Protein AF-A0A9X4S4C1-F1 (afdb_monomer)

Foldseek 3Di:
DDPVLQVVLCVQVVDGPVVLLVVVVVLVVCVVVVNHDPCSVVSLVSSLVSLQSSVCVVCPHPVVVVVVPDDRDDSVVSCCVPVVDPPPPPPPPPPPPPPPDDDPPPDDDDDPPPVVVVVVVVCVVVVNDVVNVVVVVVVVVVVVVVVVVVVVVVVVVVVVVVVVVPD

Organism: NCBI:txid1358

Secondary structure (DSSP, 8-state):
--HHHHHHHHHHHSS-HHHHHHHHHHHHHHHHTT---TTHHHHHHHHHHHHHHHHHHHTT-HHHHTTT-SPPPPHHHHHHHHS------------------TT-S-----S---HHHHHHHHHHHTT--HHHHHHHHHHHHHHHHHHHHHHHHHHHHHHHHHHHTT-

Radius of gyration: 27.15 Å; Cα contacts (8 Å, |Δi|>4): 63; chains: 1; bounding box: 41×72×80 Å

Mean predicted aligned error: 19.33 Å

Sequence (167 aa):
MILRDAIKYMELTGSDFITDLKGFGELQRSFLLALVANDFTEQYESFTDKLLILWVNKAGGTKKILKDELEIPGPSELIKLYCKTIFEKKIEETEEVFFSSSNLIKKKQTADSNKTLELLVFLANNEMNISQYLDMEIELVYKIIELVAEKKKEEREKEKRRKRKGM

Nearest PDB structures (foldseek):
  7tdz-assembly1_P  TM=2.386E-01  e=5.711E+00  Xenopus laevis

pLDDT: mean 73.21, std 15.61, range [33.72, 91.62]

Structure (mmCIF, N/CA/C/O backbone):
data_AF-A0A9X4S4C1-F1
#
_entry.id   AF-A0A9X4S4C1-F1
#
loop_
_atom_site.group_PDB
_atom_site.id
_atom_site.type_symbol
_atom_site.label_atom_id
_atom_site.label_alt_id
_atom_site.label_comp_id
_atom_site.label_asym_id
_atom_site.label_entity_id
_atom_site.label_seq_id
_atom_site.pdbx_PDB_ins_code
_atom_site.Cartn_x
_atom_site.Cartn_y
_atom_site.Cartn_z
_atom_site.occupancy
_atom_site.B_iso_or_equiv
_atom_site.auth_seq_id
_atom_site.auth_comp_id
_atom_site.auth_asym_id
_atom_site.auth_atom_id
_atom_site.pdbx_PDB_model_num
ATOM 1 N N . MET A 1 1 ? -3.970 1.482 -1.269 1.00 71.31 1 MET A N 1
ATOM 2 C CA . MET A 1 1 ? -3.961 0.261 -0.428 1.00 71.31 1 MET A CA 1
ATOM 3 C C . MET A 1 1 ? -4.220 0.617 1.045 1.00 71.31 1 MET A C 1
ATOM 5 O O . MET A 1 1 ? -3.923 1.744 1.414 1.00 71.31 1 MET A O 1
ATOM 9 N N . ILE A 1 2 ? -4.798 -0.275 1.870 1.00 76.44 2 ILE A N 1
ATOM 10 C CA . ILE A 1 2 ? -5.022 -0.042 3.323 1.00 76.44 2 ILE A CA 1
ATOM 11 C C . ILE A 1 2 ? -3.786 -0.515 4.114 1.00 76.44 2 ILE A C 1
ATOM 13 O O . ILE A 1 2 ? -3.156 -1.489 3.712 1.00 76.44 2 ILE A O 1
ATOM 17 N N . LEU A 1 3 ? -3.468 0.111 5.257 1.00 74.69 3 LEU A N 1
ATOM 18 C CA . LEU A 1 3 ? -2.304 -0.216 6.104 1.00 74.69 3 LEU A CA 1
ATOM 19 C C . LEU A 1 3 ? -2.171 -1.715 6.442 1.00 74.69 3 LEU A C 1
ATOM 21 O O . LEU A 1 3 ? -1.075 -2.264 6.393 1.00 74.69 3 LEU A O 1
ATOM 25 N N . ARG A 1 4 ? -3.284 -2.405 6.726 1.00 80.06 4 ARG A N 1
ATOM 26 C CA . ARG A 1 4 ? -3.288 -3.856 6.994 1.00 80.06 4 ARG A CA 1
ATOM 27 C C . ARG A 1 4 ? -2.737 -4.668 5.818 1.00 80.06 4 ARG A C 1
ATOM 29 O O . ARG A 1 4 ? -1.972 -5.602 6.033 1.00 80.06 4 ARG A O 1
ATOM 36 N N . ASP A 1 5 ? -3.121 -4.306 4.597 1.00 81.44 5 ASP A N 1
ATOM 37 C CA . ASP A 1 5 ? -2.681 -4.992 3.382 1.00 81.44 5 ASP A CA 1
ATOM 38 C C . ASP A 1 5 ? -1.188 -4.705 3.116 1.00 81.44 5 ASP A C 1
ATOM 40 O O . ASP A 1 5 ? -0.482 -5.588 2.647 1.00 81.44 5 ASP A O 1
ATOM 44 N N . ALA A 1 6 ? -0.680 -3.523 3.500 1.00 81.94 6 ALA A N 1
ATOM 45 C CA . ALA A 1 6 ? 0.746 -3.175 3.400 1.00 81.94 6 ALA A CA 1
ATOM 46 C C . ALA A 1 6 ? 1.621 -3.989 4.357 1.00 81.94 6 ALA A C 1
ATOM 48 O O . ALA A 1 6 ? 2.654 -4.520 3.960 1.00 81.94 6 ALA A O 1
ATOM 49 N N . ILE A 1 7 ? 1.173 -4.144 5.604 1.00 82.00 7 ILE A N 1
ATOM 50 C CA . ILE A 1 7 ? 1.859 -4.990 6.586 1.00 82.00 7 ILE A CA 1
ATOM 51 C C . ILE A 1 7 ? 1.879 -6.440 6.090 1.00 82.00 7 ILE A C 1
ATOM 53 O O . ILE A 1 7 ? 2.922 -7.088 6.102 1.00 82.00 7 ILE A O 1
ATOM 57 N N . LYS A 1 8 ? 0.743 -6.935 5.579 1.00 85.38 8 LYS A N 1
ATOM 58 C CA . LYS A 1 8 ? 0.653 -8.299 5.051 1.00 85.38 8 LYS A CA 1
ATOM 59 C C . LYS A 1 8 ? 1.523 -8.510 3.812 1.00 85.38 8 LYS A C 1
ATOM 61 O O . LYS A 1 8 ? 2.121 -9.571 3.671 1.00 85.38 8 LYS A O 1
ATOM 66 N N . TYR A 1 9 ? 1.617 -7.510 2.941 1.00 88.62 9 TYR A N 1
ATOM 67 C CA . TYR A 1 9 ? 2.514 -7.530 1.789 1.00 88.62 9 TYR A CA 1
ATOM 68 C C . TYR A 1 9 ? 3.967 -7.727 2.228 1.00 88.62 9 TYR A C 1
ATOM 70 O O . TYR A 1 9 ? 4.635 -8.626 1.722 1.00 88.62 9 TYR A O 1
ATOM 78 N N . MET A 1 10 ? 4.421 -6.962 3.223 1.00 88.62 10 MET A N 1
ATOM 79 C CA . MET A 1 10 ? 5.775 -7.079 3.768 1.00 88.62 10 MET A CA 1
ATOM 80 C C . MET A 1 10 ? 6.027 -8.452 4.407 1.00 88.62 10 MET A C 1
ATOM 82 O O . MET A 1 10 ? 7.070 -9.051 4.170 1.00 88.62 10 MET A O 1
ATOM 86 N N . GLU A 1 11 ? 5.063 -8.996 5.156 1.00 88.25 11 GLU A N 1
ATOM 87 C CA . GLU A 1 11 ? 5.174 -10.341 5.744 1.00 88.25 11 GLU A CA 1
ATOM 88 C C . GLU A 1 11 ? 5.276 -11.459 4.694 1.00 88.25 11 GLU A C 1
ATOM 90 O O . GLU A 1 11 ? 5.952 -12.458 4.925 1.00 88.25 11 GLU A O 1
ATOM 95 N N . LEU A 1 12 ? 4.570 -11.325 3.567 1.00 88.94 12 LEU A N 1
ATOM 96 C CA . LEU A 1 12 ? 4.489 -12.367 2.539 1.00 88.94 12 LEU A CA 1
ATOM 97 C C . LEU A 1 12 ? 5.643 -12.311 1.538 1.00 88.94 12 LEU A C 1
ATOM 99 O O . LEU A 1 12 ? 6.099 -13.351 1.073 1.00 88.94 12 LEU A O 1
ATOM 103 N N . THR A 1 13 ? 6.072 -11.106 1.179 1.00 86.81 13 THR A N 1
ATOM 104 C CA . THR A 1 13 ? 7.038 -10.876 0.094 1.00 86.81 13 THR A CA 1
ATOM 105 C C . THR A 1 13 ? 8.435 -10.549 0.615 1.00 86.81 13 THR A C 1
ATOM 107 O O . THR A 1 13 ? 9.402 -10.648 -0.132 1.00 86.81 13 THR A O 1
ATOM 110 N N . GLY A 1 14 ? 8.555 -10.150 1.887 1.00 86.62 14 GLY A N 1
ATOM 111 C CA . GLY A 1 14 ? 9.801 -9.649 2.469 1.00 86.62 14 GLY A CA 1
ATOM 112 C C . GLY A 1 14 ? 10.203 -8.253 1.977 1.00 86.62 14 GLY A C 1
ATOM 113 O O . GLY A 1 14 ? 11.250 -7.755 2.380 1.00 86.62 14 GLY A O 1
ATOM 114 N N . SER A 1 15 ? 9.389 -7.616 1.130 1.00 86.06 15 SER A N 1
ATOM 115 C CA . SER A 1 15 ? 9.645 -6.291 0.558 1.00 86.06 15 SER A CA 1
ATOM 116 C C . SER A 1 15 ? 8.648 -5.247 1.049 1.00 86.06 15 SER A C 1
ATOM 118 O O . SER A 1 15 ? 7.470 -5.535 1.267 1.00 86.06 15 SER A O 1
ATOM 120 N N . ASP A 1 16 ? 9.121 -4.012 1.206 1.00 87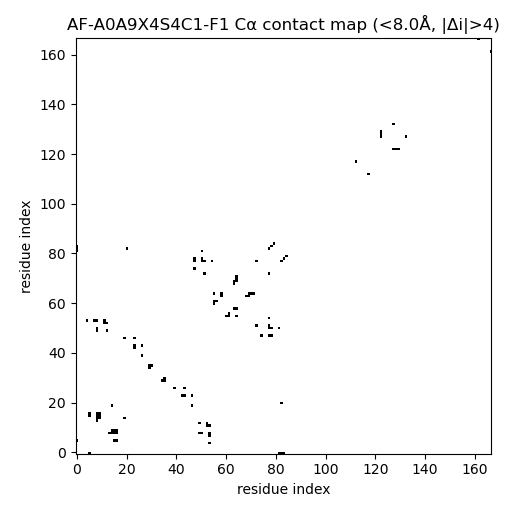.56 16 ASP A 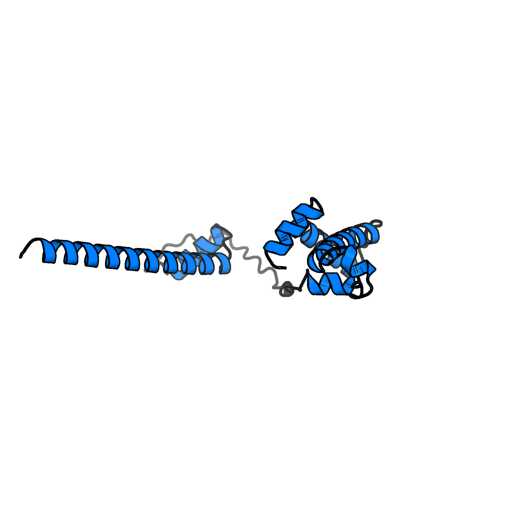N 1
ATOM 121 C CA . ASP A 1 16 ? 8.268 -2.874 1.526 1.00 87.56 16 ASP A CA 1
ATOM 122 C C . ASP A 1 16 ? 7.474 -2.421 0.292 1.00 87.56 16 ASP A C 1
ATOM 124 O O . ASP A 1 16 ? 8.035 -2.124 -0.765 1.00 87.56 16 ASP A O 1
ATOM 128 N N . PHE A 1 17 ? 6.153 -2.323 0.449 1.00 86.88 17 PHE A N 1
ATOM 129 C CA . PHE A 1 17 ? 5.246 -1.952 -0.633 1.00 86.88 17 PHE A CA 1
ATOM 130 C C . PHE A 1 17 ? 5.510 -0.542 -1.166 1.00 86.88 17 PHE A C 1
ATOM 132 O O . PHE A 1 17 ? 5.347 -0.304 -2.358 1.00 86.88 17 PHE A O 1
ATOM 139 N N . ILE A 1 18 ? 5.884 0.411 -0.304 1.00 85.88 18 ILE A N 1
ATOM 140 C CA . ILE A 1 18 ? 6.099 1.801 -0.731 1.00 85.88 18 ILE A CA 1
ATOM 141 C C . ILE A 1 18 ? 7.328 1.882 -1.636 1.00 85.88 18 ILE A C 1
ATOM 143 O O . ILE A 1 18 ? 7.288 2.545 -2.671 1.00 85.88 18 ILE A O 1
ATOM 147 N N . THR A 1 19 ? 8.401 1.190 -1.260 1.00 86.50 19 THR A N 1
ATOM 148 C CA . THR A 1 19 ? 9.615 1.080 -2.074 1.00 86.50 19 THR A CA 1
ATOM 149 C C . THR A 1 19 ? 9.330 0.431 -3.428 1.00 86.50 19 THR A C 1
ATOM 151 O O . THR A 1 19 ? 9.660 1.011 -4.462 1.00 86.50 19 THR A O 1
ATOM 154 N N . ASP A 1 20 ? 8.643 -0.713 -3.437 1.00 87.12 20 ASP A N 1
ATOM 155 C CA . ASP A 1 20 ? 8.272 -1.411 -4.674 1.00 87.12 20 ASP A CA 1
ATOM 156 C C . ASP A 1 20 ? 7.347 -0.560 -5.566 1.00 87.12 20 ASP A C 1
ATOM 158 O O . ASP A 1 20 ? 7.504 -0.528 -6.785 1.00 87.12 20 ASP A O 1
ATOM 162 N N . LEU A 1 21 ? 6.413 0.191 -4.969 1.00 87.06 21 LEU A N 1
ATOM 163 C CA . LEU A 1 21 ? 5.518 1.091 -5.697 1.00 87.06 21 LEU A CA 1
ATOM 164 C C . LEU A 1 21 ? 6.276 2.254 -6.353 1.00 87.06 21 LEU A C 1
ATOM 166 O O . LEU A 1 21 ? 5.927 2.654 -7.464 1.00 87.06 21 LEU A O 1
ATOM 170 N N . LYS A 1 22 ? 7.303 2.800 -5.689 1.00 85.62 22 LYS A N 1
ATOM 171 C CA . LYS A 1 22 ? 8.168 3.837 -6.274 1.00 85.62 22 LYS A CA 1
ATOM 172 C C . LYS A 1 22 ? 8.943 3.295 -7.472 1.00 85.62 22 LYS A C 1
ATOM 174 O O . LYS A 1 22 ? 8.901 3.919 -8.528 1.00 85.62 22 LYS A O 1
ATOM 179 N N . GLY A 1 23 ? 9.558 2.117 -7.333 1.00 85.62 23 GLY A N 1
ATOM 180 C CA . GLY A 1 23 ? 10.258 1.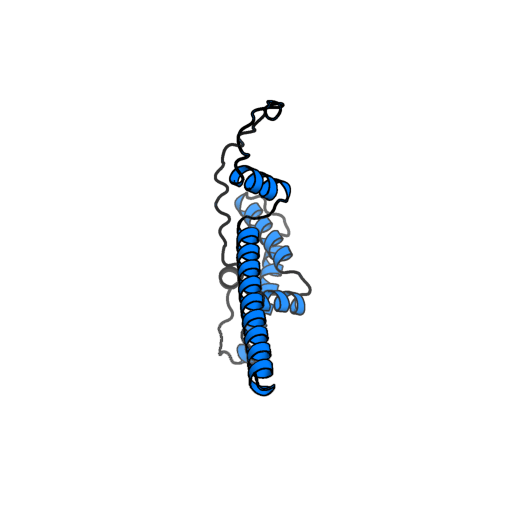452 -8.437 1.00 85.62 23 GLY A CA 1
ATOM 181 C C . GLY A 1 23 ? 9.327 1.169 -9.617 1.00 85.62 23 GLY A C 1
ATOM 182 O O . GLY A 1 23 ? 9.650 1.476 -10.761 1.00 85.62 23 GLY A O 1
ATOM 183 N N . PHE A 1 24 ? 8.108 0.701 -9.343 1.00 87.00 24 PHE A N 1
ATOM 184 C CA . PHE A 1 24 ? 7.084 0.527 -10.370 1.00 87.00 24 PHE A CA 1
ATOM 185 C C . PHE A 1 24 ? 6.681 1.850 -11.048 1.00 87.00 24 PHE A C 1
ATOM 187 O O . PHE A 1 24 ? 6.476 1.885 -12.260 1.00 87.00 24 PHE A O 1
ATOM 194 N N . GLY A 1 25 ? 6.592 2.955 -10.301 1.00 84.62 25 GLY A N 1
ATOM 195 C CA . GLY A 1 25 ? 6.318 4.284 -10.855 1.00 84.62 25 GLY A CA 1
ATOM 196 C C . GLY A 1 25 ? 7.434 4.795 -11.773 1.00 84.62 25 GLY A C 1
ATOM 197 O O . GLY A 1 25 ? 7.157 5.326 -12.850 1.00 84.62 25 GLY A O 1
ATOM 198 N N . GLU A 1 26 ? 8.695 4.596 -11.393 1.00 83.25 26 GLU A N 1
ATOM 199 C CA . GLU A 1 26 ? 9.857 4.903 -12.239 1.00 83.25 26 GLU A CA 1
ATOM 200 C C . GLU A 1 26 ? 9.862 4.056 -13.513 1.00 83.25 26 GLU A C 1
ATOM 202 O O . GLU A 1 26 ? 10.080 4.582 -14.605 1.00 83.25 26 GLU A O 1
ATOM 207 N N . LEU A 1 27 ? 9.520 2.774 -13.390 1.00 85.31 27 LEU A N 1
ATOM 208 C CA . LEU A 1 27 ? 9.379 1.847 -14.506 1.00 85.31 27 LEU A CA 1
ATOM 209 C C . LEU A 1 27 ? 8.248 2.262 -15.466 1.00 85.31 27 LEU A C 1
ATOM 211 O O . LEU A 1 27 ? 8.408 2.234 -16.684 1.00 85.31 27 LEU A O 1
ATOM 215 N N . GLN A 1 28 ? 7.113 2.736 -14.949 1.00 83.31 28 GLN A N 1
ATOM 216 C CA . GLN A 1 28 ? 6.051 3.298 -15.791 1.00 83.31 28 GLN A CA 1
ATOM 217 C C . GLN A 1 28 ? 6.490 4.578 -16.511 1.00 83.31 28 GLN A C 1
ATOM 219 O O . GLN A 1 28 ? 6.164 4.770 -17.684 1.00 83.31 28 GLN A O 1
ATOM 224 N N . ARG A 1 29 ? 7.239 5.457 -15.836 1.00 81.06 29 ARG A N 1
ATOM 225 C CA . ARG A 1 29 ? 7.776 6.679 -16.451 1.00 81.06 29 ARG A CA 1
ATOM 226 C C . ARG A 1 29 ? 8.795 6.364 -17.541 1.00 81.06 29 ARG A C 1
ATOM 228 O O . ARG A 1 29 ? 8.732 6.971 -18.606 1.00 81.06 29 ARG A O 1
ATOM 235 N N . SER A 1 30 ? 9.699 5.415 -17.311 1.00 79.25 30 SER A N 1
ATOM 236 C CA . SER A 1 30 ? 10.707 5.018 -18.299 1.00 79.25 30 SER A CA 1
ATOM 237 C C . SER A 1 30 ? 10.062 4.416 -19.551 1.00 79.25 30 SER A C 1
ATOM 239 O O . SER A 1 30 ? 10.443 4.772 -20.667 1.00 79.25 30 SER A O 1
ATOM 241 N N . PHE A 1 31 ? 8.998 3.622 -19.380 1.00 82.50 31 PHE A N 1
ATOM 242 C CA . PHE A 1 31 ? 8.174 3.128 -20.483 1.00 82.50 31 PHE A CA 1
ATOM 243 C C . PHE A 1 31 ? 7.528 4.260 -21.294 1.00 82.50 31 PHE A C 1
ATOM 245 O O . PHE A 1 31 ? 7.602 4.255 -22.522 1.00 82.50 31 PHE A O 1
ATOM 252 N N . LEU A 1 32 ? 6.942 5.263 -20.627 1.00 81.94 32 LEU A N 1
ATOM 253 C CA . LEU A 1 32 ? 6.336 6.426 -21.293 1.00 81.94 32 LEU A CA 1
ATOM 254 C C . LEU A 1 32 ? 7.357 7.278 -22.059 1.00 81.94 32 LEU A C 1
ATOM 256 O O . LEU A 1 32 ? 7.028 7.836 -23.102 1.00 81.94 32 LEU A O 1
ATOM 260 N N . LEU A 1 33 ? 8.591 7.358 -21.559 1.00 81.75 33 LEU A N 1
ATOM 261 C CA . LEU A 1 3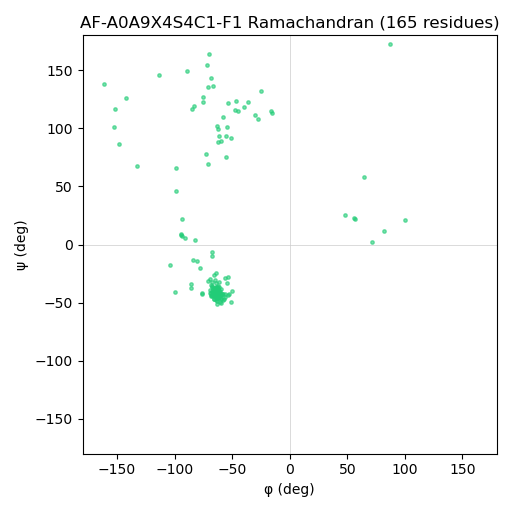3 ? 9.701 8.065 -22.201 1.00 81.75 33 LEU A CA 1
ATOM 262 C C . LEU A 1 33 ? 10.408 7.233 -23.287 1.00 81.75 33 LEU A C 1
ATOM 264 O O . LEU A 1 33 ? 11.403 7.692 -23.843 1.00 81.75 33 LEU A O 1
ATOM 268 N N . ALA A 1 34 ? 9.920 6.022 -23.586 1.00 83.62 34 ALA A N 1
ATOM 269 C CA . ALA A 1 34 ? 10.547 5.057 -24.494 1.00 83.62 34 ALA A CA 1
ATOM 270 C C . ALA A 1 34 ? 11.997 4.672 -24.117 1.00 83.62 34 ALA A C 1
ATOM 272 O O . ALA A 1 34 ? 12.757 4.178 -24.949 1.00 83.62 34 ALA A O 1
ATOM 273 N N . LEU A 1 35 ? 12.373 4.854 -22.847 1.00 81.12 35 LEU A N 1
ATOM 274 C CA . LEU A 1 35 ? 13.661 4.472 -22.267 1.00 81.12 35 LEU A CA 1
ATOM 275 C C . LEU A 1 35 ? 13.506 3.138 -21.528 1.00 81.12 35 LEU A C 1
ATOM 277 O O . LEU A 1 35 ? 13.583 3.069 -20.304 1.00 81.12 35 LEU A O 1
ATOM 281 N N . VAL A 1 36 ? 13.231 2.075 -22.283 1.00 83.31 36 VAL A N 1
ATOM 282 C CA . VAL A 1 36 ? 12.962 0.744 -21.725 1.00 83.31 36 VAL A CA 1
ATOM 283 C C . VAL A 1 36 ? 14.279 0.011 -21.476 1.00 83.31 36 VAL A C 1
ATOM 285 O O . VAL A 1 36 ? 15.031 -0.268 -22.409 1.00 83.31 36 VAL A O 1
ATOM 288 N N . ALA A 1 37 ? 14.560 -0.297 -20.211 1.00 82.81 37 ALA A N 1
ATOM 289 C CA . ALA A 1 37 ? 15.691 -1.136 -19.831 1.00 82.81 37 ALA A CA 1
ATOM 290 C C . ALA A 1 37 ? 15.444 -2.609 -20.215 1.00 82.81 37 ALA A C 1
ATOM 292 O O . ALA A 1 37 ? 14.300 -3.052 -20.321 1.00 82.81 37 ALA A O 1
ATOM 293 N N . ASN A 1 38 ? 16.513 -3.385 -20.416 1.00 87.38 38 ASN A N 1
ATOM 294 C CA . ASN A 1 38 ? 16.407 -4.788 -20.850 1.00 87.38 38 ASN A CA 1
ATOM 295 C C . ASN A 1 38 ? 15.698 -5.695 -19.826 1.00 87.38 38 ASN A C 1
ATOM 297 O O . ASN A 1 38 ? 15.143 -6.722 -20.200 1.00 87.38 38 ASN A O 1
ATOM 301 N N . ASP A 1 39 ? 15.718 -5.315 -18.552 1.00 88.94 39 ASP A N 1
ATOM 302 C CA . ASP A 1 39 ? 15.103 -6.011 -17.419 1.00 88.94 39 ASP A CA 1
ATOM 303 C C . ASP A 1 39 ? 13.689 -5.498 -17.089 1.00 88.94 39 ASP A C 1
ATOM 305 O O . ASP A 1 39 ? 13.085 -5.919 -16.104 1.00 88.94 39 ASP A O 1
ATOM 309 N N . PHE A 1 40 ? 13.125 -4.614 -17.920 1.00 86.81 40 PHE A N 1
ATOM 310 C CA . PHE A 1 40 ? 11.810 -4.008 -17.701 1.00 86.81 40 PHE A CA 1
ATOM 311 C C . PHE A 1 40 ? 10.711 -5.039 -17.417 1.00 86.81 40 PHE A C 1
ATOM 313 O O . PHE A 1 40 ? 9.962 -4.904 -16.450 1.00 86.81 40 PHE A O 1
ATOM 320 N N . THR A 1 41 ? 10.613 -6.072 -18.256 1.00 87.31 41 THR A N 1
ATOM 321 C CA . THR A 1 41 ? 9.577 -7.104 -18.125 1.00 87.31 41 THR A CA 1
ATOM 322 C C . THR A 1 41 ? 9.728 -7.872 -16.817 1.00 87.31 41 THR A C 1
ATOM 324 O O . THR A 1 41 ? 8.737 -8.102 -16.135 1.00 87.31 41 THR A O 1
ATOM 327 N N . GLU A 1 42 ? 10.960 -8.197 -16.426 1.00 89.81 42 GLU A N 1
ATOM 328 C CA . GLU A 1 42 ? 11.248 -8.933 -15.193 1.00 89.81 42 GLU A CA 1
ATOM 329 C C . GLU A 1 42 ? 10.873 -8.112 -13.953 1.00 89.81 42 GLU A C 1
ATOM 331 O O . GLU A 1 42 ? 10.230 -8.619 -13.035 1.00 89.81 42 GLU A O 1
ATOM 336 N N . GLN A 1 43 ? 11.201 -6.817 -13.941 1.00 86.75 43 GLN A N 1
ATOM 337 C CA . GLN A 1 43 ? 10.816 -5.919 -12.850 1.00 86.75 43 GLN A CA 1
ATOM 338 C C . GLN A 1 43 ? 9.294 -5.715 -12.777 1.00 86.75 43 GLN A C 1
ATOM 340 O O . GLN A 1 43 ? 8.720 -5.692 -11.684 1.00 86.75 43 GLN A O 1
ATOM 345 N N . TYR A 1 44 ? 8.631 -5.592 -13.931 1.00 88.06 44 TYR A N 1
ATOM 346 C CA . TYR A 1 44 ? 7.176 -5.476 -14.011 1.00 88.06 44 TYR A CA 1
ATOM 347 C C . TYR A 1 44 ? 6.485 -6.734 -13.471 1.00 88.06 44 TYR A C 1
ATOM 349 O O . TYR A 1 44 ? 5.620 -6.633 -12.598 1.00 88.06 44 TYR A O 1
ATOM 357 N N . GLU A 1 45 ? 6.894 -7.911 -13.951 1.00 89.44 45 GLU A N 1
ATOM 358 C CA . GLU A 1 45 ? 6.341 -9.201 -13.534 1.00 89.44 45 GLU A CA 1
ATOM 359 C C . GLU A 1 45 ? 6.590 -9.455 -12.048 1.00 89.44 45 GLU A C 1
ATOM 361 O O . GLU A 1 45 ? 5.641 -9.739 -11.319 1.00 89.44 45 GLU A O 1
ATOM 366 N N . SER A 1 46 ? 7.815 -9.210 -11.569 1.00 90.62 46 SER A N 1
ATOM 367 C CA . SER A 1 46 ? 8.191 -9.332 -10.155 1.00 90.62 46 SER A CA 1
ATOM 368 C C . SER A 1 46 ? 7.273 -8.525 -9.235 1.00 90.62 46 SER A C 1
ATOM 370 O O . SER A 1 46 ? 6.809 -9.025 -8.206 1.00 90.62 46 SER A O 1
ATOM 372 N N . PHE A 1 47 ? 6.937 -7.288 -9.609 1.00 89.56 47 PHE A N 1
ATOM 373 C CA . PHE A 1 47 ? 5.990 -6.490 -8.833 1.00 89.56 47 PHE A CA 1
ATOM 374 C C . PHE A 1 47 ? 4.567 -7.061 -8.891 1.00 89.56 47 PHE A C 1
ATOM 376 O O . PHE A 1 47 ? 3.893 -7.172 -7.862 1.00 89.56 47 PHE A O 1
ATOM 383 N N . THR A 1 48 ? 4.095 -7.457 -10.074 1.00 89.81 48 THR A N 1
ATOM 384 C CA . THR A 1 48 ? 2.739 -8.003 -10.227 1.00 89.81 48 THR A CA 1
ATOM 385 C C . THR A 1 48 ? 2.559 -9.358 -9.540 1.00 89.81 48 THR A C 1
ATOM 387 O O . THR A 1 48 ? 1.493 -9.604 -8.974 1.00 89.81 48 THR A O 1
ATOM 390 N N . ASP A 1 49 ? 3.604 -10.182 -9.471 1.00 91.19 49 ASP A N 1
ATOM 391 C CA . ASP A 1 49 ? 3.619 -11.454 -8.746 1.00 91.19 49 ASP A CA 1
ATOM 392 C C . ASP A 1 49 ? 3.474 -11.237 -7.240 1.00 91.19 49 ASP A C 1
ATOM 394 O O . ASP A 1 49 ? 2.678 -11.900 -6.569 1.00 91.19 49 ASP A O 1
ATOM 398 N N . LYS A 1 50 ? 4.176 -10.240 -6.692 1.00 91.62 50 LYS A N 1
ATOM 399 C CA . LYS A 1 50 ? 4.024 -9.844 -5.286 1.00 91.62 50 LYS A CA 1
ATOM 400 C C . LYS A 1 50 ? 2.600 -9.370 -4.975 1.00 91.62 50 LYS A C 1
ATOM 402 O O . LYS A 1 50 ? 2.040 -9.723 -3.932 1.00 91.62 50 LYS A O 1
ATOM 407 N N . LEU A 1 51 ? 1.976 -8.613 -5.883 1.00 89.06 51 LEU A N 1
ATOM 408 C CA . LEU A 1 51 ? 0.566 -8.218 -5.756 1.00 89.06 51 LEU A CA 1
ATOM 409 C C . LEU A 1 51 ? -0.380 -9.420 -5.831 1.00 89.06 51 LEU A C 1
ATOM 411 O O . LEU A 1 51 ? -1.354 -9.483 -5.076 1.00 89.06 51 LEU A O 1
ATOM 415 N N . LEU A 1 52 ? -0.090 -10.382 -6.707 1.00 89.81 52 LEU A N 1
ATOM 416 C CA . LEU A 1 52 ? -0.862 -11.612 -6.826 1.00 89.81 52 LEU A CA 1
ATOM 417 C C . LEU A 1 52 ? -0.802 -12.419 -5.524 1.00 89.81 52 LEU A C 1
ATOM 419 O O . LEU A 1 52 ? -1.842 -12.843 -5.028 1.00 89.81 52 LEU A O 1
ATOM 423 N N . ILE A 1 53 ? 0.375 -12.561 -4.907 1.00 88.94 53 ILE A N 1
ATOM 424 C CA . ILE A 1 53 ? 0.540 -13.231 -3.604 1.00 88.94 53 ILE A CA 1
ATOM 425 C C . ILE A 1 53 ? -0.340 -12.573 -2.531 1.00 88.94 53 ILE A C 1
ATOM 427 O O . ILE A 1 53 ? -1.040 -13.261 -1.776 1.00 88.94 53 ILE A O 1
ATOM 431 N N . LEU A 1 54 ? -0.347 -11.239 -2.477 1.00 88.12 54 LEU A N 1
ATOM 432 C CA . LEU A 1 54 ? -1.194 -10.487 -1.552 1.00 88.12 54 LEU A CA 1
ATOM 433 C C . LEU A 1 54 ? -2.687 -10.730 -1.824 1.00 88.12 54 LEU A C 1
ATOM 435 O O . LEU A 1 54 ? -3.470 -10.920 -0.886 1.00 88.12 54 LEU A O 1
ATOM 439 N N . TRP A 1 55 ? -3.089 -10.753 -3.096 1.00 89.38 55 TRP A N 1
ATOM 440 C CA . TRP A 1 55 ? -4.466 -11.027 -3.496 1.00 89.38 55 TRP A CA 1
ATOM 441 C C . TRP A 1 55 ? -4.907 -12.439 -3.121 1.00 89.38 55 TRP A C 1
ATOM 443 O O . TRP A 1 55 ? -5.952 -12.602 -2.492 1.00 89.38 55 TRP A O 1
ATOM 453 N N . VAL A 1 56 ? -4.076 -13.445 -3.402 1.00 87.25 56 VAL A N 1
ATOM 454 C CA . VAL A 1 56 ? -4.313 -14.845 -3.029 1.00 87.25 56 VAL A CA 1
ATOM 455 C C . VAL A 1 56 ? -4.526 -14.970 -1.523 1.00 87.25 56 VAL A C 1
ATOM 457 O O . VAL A 1 56 ? -5.441 -15.665 -1.077 1.00 87.25 56 VAL A O 1
ATOM 460 N N . ASN A 1 57 ? -3.721 -14.272 -0.717 1.00 85.38 57 ASN A N 1
ATOM 461 C CA . ASN A 1 57 ? -3.884 -14.27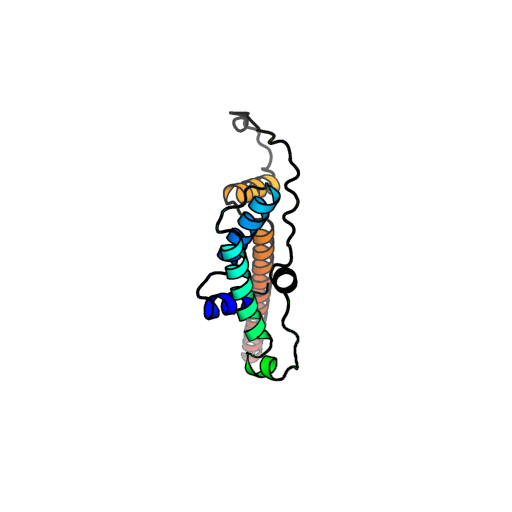2 0.733 1.00 85.38 57 ASN A CA 1
ATOM 462 C C . ASN A 1 57 ? -5.243 -13.686 1.154 1.00 85.38 57 ASN A C 1
ATOM 464 O O . ASN A 1 57 ? -5.961 -14.290 1.953 1.00 85.38 57 ASN A O 1
ATOM 468 N N . LYS A 1 58 ? -5.636 -12.556 0.556 1.00 83.00 58 LYS A N 1
ATOM 469 C CA . LYS A 1 58 ? -6.900 -11.861 0.839 1.00 83.00 58 LY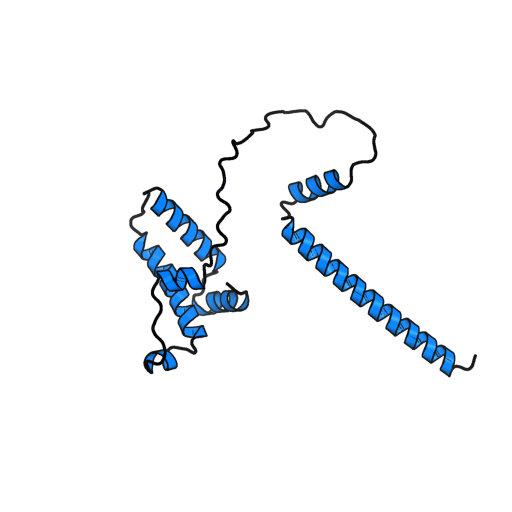S A CA 1
ATOM 470 C C . LYS A 1 58 ? -8.137 -12.634 0.372 1.00 83.00 58 LYS A C 1
ATOM 472 O O . LYS A 1 58 ? -9.159 -12.614 1.054 1.00 83.00 58 LYS A O 1
ATOM 477 N N . ALA A 1 59 ? -8.031 -13.356 -0.740 1.00 81.00 59 ALA A N 1
ATOM 478 C CA . ALA A 1 59 ? -9.071 -14.232 -1.279 1.00 81.00 59 ALA A CA 1
ATOM 479 C C . ALA A 1 59 ? -9.344 -15.470 -0.395 1.00 81.00 59 ALA A C 1
ATOM 481 O O . ALA A 1 59 ? -10.334 -16.175 -0.591 1.00 81.00 59 ALA A O 1
ATOM 482 N N . GLY A 1 60 ? -8.512 -15.724 0.622 1.00 74.75 60 GLY A N 1
ATOM 483 C CA . GLY A 1 60 ? -8.633 -16.867 1.530 1.00 74.75 60 GLY A CA 1
ATOM 484 C C . GLY A 1 60 ? -7.692 -18.027 1.197 1.00 74.75 60 GLY A C 1
ATOM 485 O O . GLY A 1 60 ? -7.932 -19.155 1.632 1.00 74.75 60 GLY A O 1
ATOM 486 N N . GLY A 1 61 ? -6.615 -17.746 0.460 1.00 73.62 61 GLY A N 1
ATOM 487 C CA . GLY A 1 61 ? -5.521 -18.665 0.168 1.00 73.62 61 GLY A CA 1
ATOM 488 C C . GLY A 1 61 ? -5.749 -19.554 -1.056 1.00 73.62 61 GLY A C 1
ATOM 489 O O . GLY A 1 61 ? -6.840 -19.639 -1.620 1.00 73.62 61 GLY A O 1
ATOM 490 N N . THR A 1 62 ? -4.699 -20.287 -1.432 1.00 69.50 62 THR A N 1
ATOM 491 C CA . THR A 1 62 ? -4.668 -21.178 -2.608 1.00 69.50 62 THR A CA 1
ATOM 492 C C . THR A 1 62 ? -5.775 -22.236 -2.600 1.00 69.50 62 THR A C 1
ATOM 494 O O . THR A 1 62 ? -6.268 -22.626 -3.652 1.00 69.50 62 THR A O 1
ATOM 497 N N . LYS A 1 63 ? -6.237 -22.655 -1.415 1.00 67.25 63 LYS A N 1
ATOM 498 C CA . LYS A 1 63 ? -7.289 -23.672 -1.250 1.00 67.25 63 LYS A CA 1
ATOM 499 C C . LYS A 1 63 ? -8.668 -23.247 -1.760 1.00 67.25 63 LYS A C 1
ATOM 501 O O . LYS A 1 63 ? -9.469 -24.125 -2.060 1.00 67.25 63 LYS A O 1
ATOM 506 N N . LYS A 1 64 ? -8.970 -21.945 -1.805 1.00 67.81 64 LYS A N 1
ATOM 507 C CA . LYS A 1 64 ? -10.233 -21.439 -2.374 1.00 67.81 64 LYS A CA 1
ATOM 508 C C . LYS A 1 64 ? -10.143 -21.237 -3.882 1.00 67.81 64 LYS A C 1
ATOM 510 O O . LYS A 1 64 ? -11.106 -21.500 -4.584 1.00 67.81 64 LYS A O 1
ATOM 515 N N . ILE A 1 65 ? -8.970 -20.844 -4.369 1.00 64.50 65 ILE A N 1
ATOM 516 C CA . ILE A 1 65 ? -8.712 -20.635 -5.798 1.00 64.50 65 ILE A CA 1
ATOM 517 C C . ILE A 1 65 ? -8.746 -21.971 -6.549 1.00 64.50 65 ILE A C 1
ATOM 519 O O . ILE A 1 65 ? -9.387 -22.074 -7.581 1.00 64.50 65 ILE A O 1
ATOM 523 N N . LEU A 1 66 ? -8.158 -23.027 -5.975 1.00 68.38 66 LEU A N 1
ATOM 524 C CA . LEU A 1 66 ? -8.174 -24.383 -6.547 1.00 68.38 66 LEU A CA 1
ATOM 525 C C . LEU A 1 66 ? -9.563 -25.048 -6.571 1.00 68.38 66 LEU A C 1
ATOM 527 O O . LEU A 1 66 ? -9.696 -26.154 -7.083 1.00 68.38 66 LEU A O 1
ATOM 531 N N . LYS A 1 67 ? -10.580 -24.422 -5.967 1.00 72.19 67 LYS A N 1
ATOM 532 C CA . LYS A 1 67 ? -11.977 -24.878 -6.021 1.00 72.19 67 LYS A CA 1
ATOM 533 C C . LYS A 1 67 ? -12.782 -24.193 -7.135 1.00 72.19 67 LYS A C 1
ATOM 535 O O . LYS A 1 67 ? -13.995 -24.358 -7.158 1.00 72.19 67 LYS A O 1
ATOM 540 N N . ASP A 1 68 ? -12.121 -23.428 -8.010 1.00 63.44 68 ASP A N 1
ATOM 541 C CA . ASP A 1 68 ? -12.708 -22.676 -9.131 1.00 63.44 68 ASP A CA 1
ATOM 542 C C . ASP A 1 68 ? -13.822 -21.686 -8.730 1.00 63.44 68 ASP A C 1
ATOM 544 O O . ASP A 1 68 ? -14.644 -21.283 -9.547 1.00 63.44 68 ASP A O 1
ATOM 548 N N . GLU A 1 69 ? -13.854 -21.242 -7.467 1.00 65.31 69 GLU A N 1
ATOM 549 C CA . GLU A 1 69 ? -14.849 -20.265 -6.989 1.00 65.31 69 GLU A CA 1
ATOM 550 C C . GLU A 1 69 ? -14.486 -18.809 -7.342 1.00 65.31 69 GLU A C 1
ATOM 552 O O . GLU A 1 69 ? -15.325 -17.917 -7.208 1.00 65.31 69 GLU A O 1
ATOM 557 N N . LEU A 1 70 ? -13.240 -18.540 -7.750 1.00 67.56 70 LEU A N 1
ATOM 558 C CA . LEU A 1 70 ? -12.709 -17.192 -7.973 1.00 67.56 70 LEU A CA 1
ATOM 559 C C . LEU A 1 70 ? -11.786 -17.151 -9.195 1.00 67.56 70 LEU A C 1
ATOM 561 O O . LEU A 1 70 ? -10.795 -17.877 -9.250 1.00 67.56 70 LEU A O 1
ATOM 565 N N . GLU A 1 71 ? -12.075 -16.247 -10.131 1.00 74.38 71 GLU A N 1
ATOM 566 C CA . GLU A 1 71 ? -11.205 -15.960 -11.274 1.00 74.38 71 GLU A CA 1
ATOM 567 C C . GLU A 1 71 ? -9.943 -15.210 -10.819 1.00 74.38 71 GLU A C 1
ATOM 569 O O . GLU A 1 71 ? -10.006 -14.285 -10.002 1.00 74.38 71 GLU A O 1
ATOM 574 N N . ILE A 1 72 ? -8.782 -15.632 -11.331 1.00 80.31 72 ILE A N 1
ATOM 575 C CA . ILE A 1 72 ? -7.488 -15.019 -11.012 1.00 80.31 72 ILE A CA 1
ATOM 576 C C . ILE A 1 72 ? -7.381 -13.686 -11.769 1.00 80.31 72 ILE A C 1
ATOM 578 O O . ILE A 1 72 ? -7.451 -13.700 -13.000 1.00 80.31 72 ILE A O 1
ATOM 582 N N . PRO A 1 73 ? -7.177 -12.548 -11.079 1.00 84.50 73 PRO A N 1
ATOM 583 C CA . PRO A 1 73 ? -7.096 -11.254 -11.737 1.00 84.50 73 PRO A CA 1
ATOM 584 C C . PRO A 1 73 ? -5.840 -11.136 -12.594 1.00 84.50 73 PRO A C 1
ATOM 586 O O . PRO A 1 73 ? -4.756 -11.571 -12.196 1.00 84.50 73 PRO A O 1
ATOM 589 N N . GLY A 1 74 ? -5.968 -10.469 -13.738 1.00 84.94 74 GLY A N 1
ATOM 590 C CA . GLY A 1 74 ? -4.818 -10.156 -14.585 1.00 84.94 74 GLY A CA 1
ATOM 591 C C . GLY A 1 74 ? -3.893 -9.091 -13.964 1.00 84.94 74 GLY A C 1
ATOM 592 O O . GLY A 1 74 ? -4.323 -8.322 -13.096 1.00 84.94 74 GLY A O 1
ATOM 593 N N . PRO A 1 75 ? -2.643 -8.941 -14.450 1.00 83.12 75 PRO A N 1
ATOM 594 C CA . PRO A 1 75 ? -1.689 -7.950 -13.935 1.00 83.12 75 PRO A CA 1
ATOM 595 C C . PRO A 1 75 ? -2.248 -6.519 -13.905 1.00 83.12 75 PRO A C 1
ATOM 597 O O . PRO A 1 75 ? -2.135 -5.805 -12.909 1.00 83.12 75 PRO A O 1
ATOM 600 N N . SER A 1 76 ? -2.948 -6.110 -14.967 1.00 82.56 76 SER A N 1
ATOM 601 C CA . SER A 1 76 ? -3.578 -4.786 -15.050 1.00 82.56 76 SER A CA 1
ATOM 602 C C . SER A 1 76 ? -4.700 -4.579 -14.028 1.00 82.56 76 SER A C 1
ATOM 604 O O . SER A 1 76 ? -4.944 -3.451 -13.598 1.00 82.56 76 SER A O 1
ATOM 606 N N . GLU A 1 77 ? -5.400 -5.643 -13.642 1.00 83.38 77 GLU A N 1
ATOM 607 C CA . GLU A 1 77 ? -6.465 -5.587 -12.641 1.00 83.38 77 GLU A CA 1
ATOM 608 C C . GLU A 1 77 ? -5.881 -5.490 -11.235 1.00 83.38 77 GLU A C 1
ATOM 610 O O . GLU A 1 77 ? -6.326 -4.646 -10.458 1.00 83.38 77 GLU A O 1
ATOM 615 N N . LEU A 1 78 ? -4.828 -6.261 -10.938 1.00 85.00 78 LEU A N 1
ATOM 616 C CA . LEU A 1 78 ? -4.084 -6.177 -9.677 1.00 85.00 78 LEU A CA 1
ATOM 617 C C . LEU A 1 78 ? -3.542 -4.763 -9.445 1.00 85.00 78 LEU A C 1
ATOM 619 O O . LEU A 1 78 ? -3.748 -4.186 -8.374 1.00 85.00 78 LEU A O 1
ATOM 623 N N . ILE A 1 79 ? -2.931 -4.165 -10.470 1.00 84.50 79 ILE A N 1
ATOM 624 C CA . ILE A 1 79 ? -2.427 -2.789 -10.408 1.00 84.50 79 ILE A CA 1
ATOM 625 C C . ILE A 1 79 ? -3.572 -1.810 -10.111 1.00 84.50 79 ILE A C 1
ATOM 627 O O . ILE A 1 79 ? -3.460 -0.986 -9.207 1.00 84.50 79 ILE A O 1
ATOM 631 N N . LYS A 1 80 ? -4.717 -1.914 -10.797 1.00 83.06 80 LYS A N 1
ATOM 632 C CA . LYS A 1 80 ? -5.880 -1.046 -10.518 1.00 83.06 80 LYS A CA 1
ATOM 633 C C . LYS A 1 80 ? -6.419 -1.220 -9.094 1.00 83.06 80 LYS A C 1
ATOM 635 O O . LYS A 1 80 ? -6.875 -0.252 -8.484 1.00 83.06 80 LYS A O 1
ATOM 640 N N . LEU A 1 81 ? -6.389 -2.444 -8.575 1.00 82.50 81 LEU A N 1
ATOM 641 C CA . LEU A 1 81 ? -6.978 -2.807 -7.290 1.00 82.50 81 LEU A CA 1
ATOM 642 C C . LEU A 1 81 ? -6.120 -2.333 -6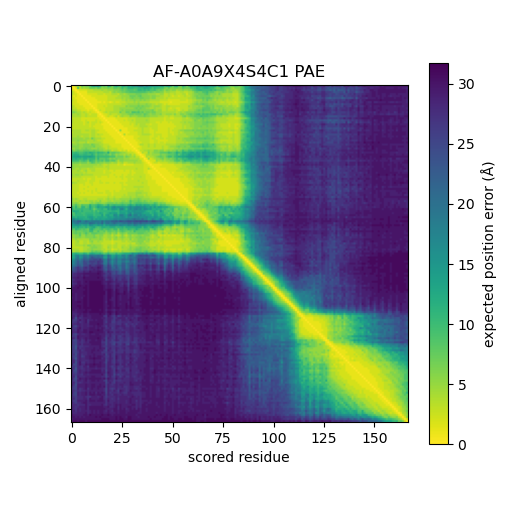.107 1.00 82.50 81 LEU A C 1
ATOM 644 O O . LEU A 1 81 ? -6.656 -1.795 -5.134 1.00 82.50 81 LEU A O 1
ATOM 648 N N . TYR A 1 82 ? -4.797 -2.481 -6.207 1.00 81.62 82 TYR A N 1
ATOM 649 C CA . TYR A 1 82 ? -3.854 -2.173 -5.126 1.00 81.62 82 TYR A CA 1
ATOM 650 C C . TYR A 1 82 ? -3.169 -0.816 -5.279 1.00 81.62 82 TYR A C 1
ATOM 652 O O . TYR A 1 82 ? -3.070 -0.063 -4.301 1.00 81.62 82 TYR A O 1
ATOM 660 N N . CYS A 1 83 ? -2.778 -0.473 -6.504 1.00 77.75 83 CYS A N 1
ATOM 661 C CA . CYS A 1 83 ? -2.034 0.737 -6.837 1.00 77.75 83 CYS A CA 1
ATOM 662 C C . CYS A 1 83 ? -2.946 1.894 -7.248 1.00 77.75 83 CYS A C 1
ATOM 664 O O . CYS A 1 83 ? -2.456 2.789 -7.930 1.00 77.75 83 CYS A O 1
ATOM 666 N N . LYS A 1 84 ? -4.243 1.873 -6.853 1.00 65.31 84 LYS A N 1
ATOM 667 C CA . LYS A 1 84 ? -5.231 2.947 -7.093 1.00 65.31 84 LYS A CA 1
ATOM 668 C C . LYS A 1 84 ? -4.512 4.283 -7.194 1.00 65.31 84 LYS A C 1
ATOM 670 O O . LYS A 1 84 ? -4.003 4.778 -6.189 1.00 65.31 84 LYS A O 1
ATOM 675 N N . THR A 1 85 ? -4.459 4.801 -8.415 1.00 48.59 85 THR A N 1
ATOM 676 C CA . THR A 1 85 ? -3.785 6.040 -8.760 1.00 48.59 85 THR A CA 1
ATOM 677 C C . THR A 1 85 ? -4.331 7.137 -7.859 1.00 48.59 85 THR A C 1
ATOM 679 O O . THR A 1 85 ? -5.393 7.705 -8.119 1.00 48.59 85 THR A O 1
ATOM 682 N N . ILE A 1 86 ? -3.574 7.492 -6.820 1.00 41.09 86 ILE A N 1
ATOM 683 C CA . ILE A 1 86 ? -3.345 8.909 -6.593 1.00 41.09 86 ILE A CA 1
ATOM 684 C C . ILE A 1 86 ? -2.634 9.283 -7.880 1.00 41.09 86 ILE A C 1
ATOM 686 O O . ILE A 1 86 ? -1.453 8.988 -8.033 1.00 41.09 86 ILE A O 1
ATOM 690 N N . PHE A 1 87 ? -3.386 9.749 -8.881 1.00 37.00 87 PHE A N 1
ATOM 691 C CA . PHE A 1 87 ? -2.751 10.473 -9.961 1.00 37.00 87 PHE A CA 1
ATOM 692 C C . PHE A 1 87 ? -1.867 11.465 -9.224 1.00 37.00 87 PHE A C 1
ATOM 694 O O . PHE A 1 87 ? -2.385 12.278 -8.451 1.00 37.00 87 PHE A O 1
ATOM 701 N N . GLU A 1 88 ? -0.547 11.350 -9.383 1.00 46.06 88 GLU A N 1
ATOM 702 C CA . GLU A 1 88 ? 0.270 12.535 -9.247 1.00 46.06 88 GLU A CA 1
ATOM 703 C C . GLU A 1 88 ? -0.510 13.561 -10.051 1.00 46.06 88 GLU A C 1
ATOM 705 O O . GLU A 1 88 ? -0.777 13.349 -11.243 1.00 46.06 88 GLU A O 1
ATOM 710 N N . LYS A 1 89 ? -1.022 14.595 -9.363 1.00 38.75 89 LYS A N 1
ATOM 711 C CA . LYS A 1 89 ? -1.400 15.825 -10.044 1.00 38.75 89 LYS A CA 1
ATOM 712 C C . LYS A 1 89 ? -0.287 15.982 -11.053 1.00 38.75 89 LYS A C 1
ATOM 714 O O . LYS A 1 89 ? 0.870 15.982 -10.620 1.00 38.75 89 LYS A O 1
ATOM 719 N N . LYS A 1 90 ? -0.634 15.972 -12.349 1.00 34.53 90 LYS A N 1
ATOM 720 C CA . LYS A 1 90 ? 0.317 16.314 -13.399 1.00 34.53 90 LYS A CA 1
ATOM 721 C C . LYS A 1 90 ? 1.151 17.416 -12.782 1.00 34.53 90 LYS A C 1
ATOM 723 O O . LYS A 1 90 ? 0.571 18.379 -12.266 1.00 34.53 90 LYS A O 1
ATOM 728 N N . ILE A 1 91 ? 2.459 17.214 -12.715 1.00 48.75 91 ILE A N 1
ATOM 729 C CA . ILE A 1 91 ? 3.337 18.357 -12.619 1.00 48.75 91 ILE A CA 1
ATOM 730 C C . ILE A 1 91 ? 2.981 19.084 -13.913 1.00 48.75 91 ILE A C 1
ATOM 732 O O . ILE A 1 91 ? 3.440 18.725 -14.992 1.00 48.75 91 ILE A O 1
ATOM 736 N N . GLU A 1 92 ? 1.973 19.960 -13.839 1.00 35.88 92 GLU A N 1
ATOM 737 C CA . GLU A 1 92 ? 1.896 21.092 -14.725 1.00 35.88 92 GLU A CA 1
ATOM 738 C C . GLU A 1 92 ? 3.309 21.626 -14.639 1.00 35.88 92 GLU A C 1
ATOM 740 O O . GLU A 1 92 ? 3.834 21.795 -13.533 1.00 35.88 92 GLU A O 1
ATOM 745 N N . GLU A 1 93 ? 3.961 21.735 -15.788 1.00 42.47 93 GLU A N 1
ATOM 746 C CA . GLU A 1 93 ? 5.135 22.565 -15.945 1.00 42.47 93 GLU A CA 1
ATOM 747 C C . GLU A 1 93 ? 4.714 23.971 -15.493 1.00 42.47 93 GLU A C 1
ATOM 749 O O . GLU A 1 93 ? 4.432 24.858 -16.290 1.00 42.47 93 GLU A O 1
ATOM 754 N N . THR A 1 94 ? 4.586 24.185 -14.184 1.00 39.88 94 THR A N 1
ATOM 755 C CA . THR A 1 94 ? 4.839 25.470 -13.596 1.00 39.88 94 THR A CA 1
ATOM 756 C C . THR A 1 94 ? 6.291 25.647 -13.934 1.00 39.88 94 THR A C 1
ATOM 758 O O . THR A 1 94 ? 7.146 25.002 -13.320 1.00 39.88 94 THR A O 1
ATOM 761 N N . GLU A 1 95 ? 6.518 26.415 -15.002 1.00 37.56 95 GLU A N 1
ATOM 762 C CA . GLU A 1 95 ? 7.709 27.218 -15.196 1.00 37.56 95 GLU A CA 1
ATOM 763 C C . GLU A 1 95 ? 8.390 27.318 -13.841 1.00 37.56 95 GLU A C 1
ATOM 765 O O . GLU A 1 95 ? 7.787 27.831 -12.890 1.00 37.56 95 GLU A O 1
ATOM 770 N N . GLU A 1 96 ? 9.573 26.719 -13.706 1.00 42.66 96 GLU A N 1
ATOM 771 C CA . GLU A 1 96 ? 10.423 27.025 -12.576 1.00 42.66 96 GLU A CA 1
ATOM 772 C C . GLU A 1 96 ? 10.596 28.542 -12.623 1.00 42.66 96 GLU A C 1
ATOM 774 O O . GLU A 1 96 ? 11.460 29.076 -13.319 1.00 42.66 96 GLU A O 1
ATOM 779 N N . VAL A 1 97 ? 9.737 29.264 -11.901 1.00 44.53 97 VAL A N 1
ATOM 780 C CA . VAL A 1 97 ? 9.974 30.642 -11.528 1.00 44.53 97 VAL A CA 1
ATOM 781 C C . VAL A 1 97 ? 11.044 30.510 -10.470 1.00 44.53 97 VAL A C 1
ATOM 783 O O . VAL A 1 97 ? 10.812 30.513 -9.263 1.00 44.53 97 VAL A O 1
ATOM 786 N N . PHE A 1 98 ? 12.245 30.289 -10.984 1.00 39.81 98 PHE A N 1
ATOM 787 C CA . PHE A 1 98 ? 13.499 30.509 -10.336 1.00 39.81 98 PHE A CA 1
ATOM 788 C C . PHE A 1 98 ? 13.431 31.938 -9.815 1.00 39.81 98 PHE A C 1
ATOM 790 O O . PHE A 1 98 ? 13.752 32.898 -10.516 1.00 39.81 98 PHE A O 1
ATOM 797 N N . PHE A 1 99 ? 12.979 32.101 -8.572 1.00 33.72 99 PHE A N 1
ATOM 798 C CA . PHE A 1 99 ? 13.191 33.324 -7.822 1.00 33.72 99 PHE A CA 1
ATOM 799 C C . PHE A 1 99 ? 14.676 33.372 -7.462 1.00 33.72 99 PHE A C 1
ATOM 801 O O . PHE A 1 99 ? 15.087 33.263 -6.309 1.00 33.72 99 PHE A O 1
ATOM 808 N N . SER A 1 100 ? 15.505 33.574 -8.486 1.00 43.34 100 SER A N 1
ATOM 809 C CA . SER A 1 100 ? 16.736 34.314 -8.312 1.00 43.34 100 SER A CA 1
ATOM 810 C C . SER A 1 100 ? 16.376 35.728 -7.898 1.00 43.34 100 SER A C 1
ATOM 812 O O . SER A 1 100 ? 16.242 36.638 -8.707 1.00 43.34 100 SER A O 1
ATOM 814 N N . SER A 1 101 ? 16.246 35.918 -6.595 1.00 36.28 101 SER A N 1
ATOM 815 C CA . SER A 1 101 ? 16.602 37.187 -5.988 1.00 36.28 101 SER A CA 1
ATOM 816 C C . SER A 1 101 ? 17.100 36.925 -4.578 1.00 36.28 101 SER A C 1
ATOM 818 O O . SER A 1 101 ? 16.375 36.971 -3.583 1.00 36.28 101 SER A O 1
ATOM 820 N N . SER A 1 102 ? 18.396 36.648 -4.532 1.00 47.34 102 SER A N 1
ATOM 821 C CA . SER A 1 102 ? 19.298 37.130 -3.499 1.00 47.34 102 SER A CA 1
ATOM 822 C C . SER A 1 102 ? 18.796 38.438 -2.847 1.00 47.34 102 SER A C 1
ATOM 824 O O . SER A 1 102 ? 18.460 39.411 -3.516 1.00 47.34 102 SER A O 1
ATOM 826 N N . ASN A 1 103 ? 18.805 38.464 -1.509 1.00 46.38 103 ASN A N 1
ATOM 827 C CA . ASN A 1 103 ? 18.738 39.653 -0.641 1.00 46.38 103 ASN A CA 1
ATOM 828 C C . ASN A 1 103 ? 17.393 40.336 -0.295 1.00 46.38 103 ASN A C 1
ATOM 830 O O . ASN A 1 103 ? 17.443 41.390 0.341 1.00 46.38 103 ASN A O 1
ATOM 834 N N . LEU A 1 104 ? 16.203 39.780 -0.558 1.00 44.69 104 LEU A N 1
ATOM 835 C CA . LEU A 1 104 ? 14.954 40.499 -0.209 1.00 44.69 104 LEU A CA 1
ATOM 836 C C . LEU A 1 104 ? 14.433 40.365 1.235 1.00 44.69 104 LEU A C 1
ATOM 838 O O . LEU A 1 104 ? 13.653 41.214 1.659 1.00 44.69 104 LEU A O 1
ATOM 842 N N . ILE A 1 105 ? 14.922 39.427 2.055 1.00 52.16 105 ILE A N 1
ATOM 843 C CA . ILE A 1 105 ? 14.562 39.361 3.492 1.00 52.16 105 ILE A CA 1
ATOM 844 C C . ILE A 1 105 ? 15.658 40.006 4.354 1.00 52.16 105 ILE A C 1
ATOM 846 O O . ILE A 1 105 ? 16.123 39.484 5.361 1.00 52.16 105 ILE A O 1
ATOM 850 N N . LYS A 1 106 ? 16.112 41.185 3.936 1.00 50.88 106 LYS A N 1
ATOM 851 C CA . LYS A 1 106 ? 16.787 42.145 4.814 1.00 50.88 106 LYS A CA 1
ATOM 852 C C . LYS A 1 106 ? 16.181 43.517 4.583 1.00 50.88 106 LYS A C 1
ATOM 854 O O . LYS A 1 106 ? 16.847 44.414 4.085 1.00 50.88 106 LYS A O 1
ATOM 859 N N . LYS A 1 107 ? 14.919 43.704 4.969 1.00 39.97 107 LYS A N 1
ATOM 860 C CA . LYS A 1 107 ? 14.408 45.042 5.279 1.00 39.97 107 LYS A CA 1
ATOM 861 C C . LYS A 1 107 ? 13.266 44.973 6.284 1.00 39.97 107 LYS A C 1
ATOM 863 O O . LYS A 1 107 ? 12.128 44.657 5.976 1.00 39.97 107 LYS A O 1
ATOM 868 N N . LYS A 1 108 ? 13.673 45.273 7.515 1.00 50.94 108 LYS A N 1
ATOM 869 C CA . LYS A 1 108 ? 12.92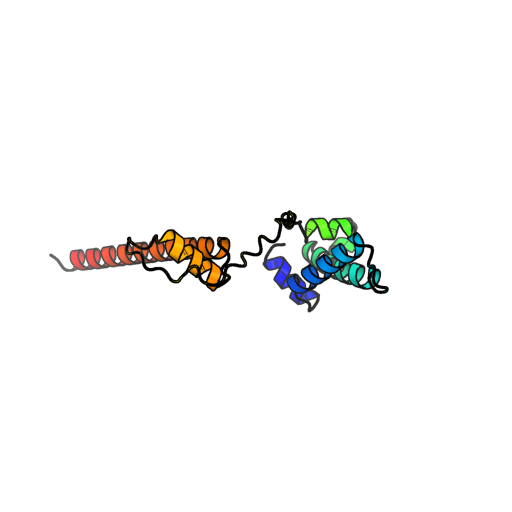0 45.841 8.632 1.00 50.94 108 LYS A CA 1
ATOM 870 C C . LYS A 1 108 ? 11.595 46.479 8.185 1.00 50.94 108 LYS A C 1
ATOM 872 O O . LYS A 1 108 ? 11.631 47.519 7.535 1.00 50.94 108 LYS A O 1
ATOM 877 N N . GLN A 1 109 ? 10.467 45.924 8.620 1.00 39.34 109 GLN A N 1
ATOM 878 C CA . GLN A 1 109 ? 9.284 46.718 8.937 1.00 39.34 109 GLN A CA 1
ATOM 879 C C . GLN A 1 109 ? 8.456 46.017 10.016 1.00 39.34 109 GLN A C 1
ATOM 881 O O . GLN A 1 109 ? 7.991 44.894 9.876 1.00 39.34 109 GLN A O 1
ATOM 886 N N . THR A 1 110 ? 8.373 46.724 11.132 1.00 47.84 110 THR A N 1
ATOM 887 C CA . THR A 1 110 ? 7.474 46.548 12.261 1.00 47.84 110 THR A CA 1
ATOM 888 C C . THR A 1 110 ? 6.021 46.616 11.800 1.00 47.84 110 THR A C 1
ATOM 890 O O . THR A 1 110 ? 5.538 47.692 11.458 1.00 47.84 110 THR A O 1
ATOM 893 N N . ALA A 1 111 ? 5.338 45.485 11.818 1.00 47.28 111 ALA A N 1
ATOM 894 C CA . ALA A 1 111 ? 3.891 45.351 11.925 1.00 47.28 111 ALA A CA 1
ATOM 895 C C . ALA A 1 111 ? 3.657 43.908 12.372 1.00 47.28 111 ALA A C 1
ATOM 897 O O . ALA A 1 111 ? 4.392 43.035 11.907 1.00 47.28 111 ALA A O 1
ATOM 898 N N . ASP A 1 112 ? 2.730 43.694 13.307 1.00 57.03 112 ASP A N 1
ATOM 899 C CA . ASP A 1 112 ? 2.382 42.391 13.885 1.00 57.03 112 ASP A CA 1
ATOM 900 C C . ASP A 1 112 ? 2.602 41.267 12.880 1.00 57.03 112 ASP A C 1
ATOM 902 O O . ASP A 1 112 ? 1.953 41.229 11.829 1.00 57.03 112 ASP A O 1
ATOM 906 N N . SER A 1 113 ? 3.595 40.419 13.160 1.00 56.12 113 SER A N 1
ATOM 907 C CA . SER A 1 113 ? 3.990 39.377 12.230 1.00 56.12 113 SER A CA 1
ATOM 908 C C . SER A 1 113 ? 2.746 38.573 11.881 1.00 56.12 113 SER A C 1
ATOM 910 O O . SER A 1 113 ? 2.009 38.101 12.751 1.00 56.12 113 SER A O 1
ATOM 912 N N . ASN A 1 114 ? 2.428 38.526 10.586 1.00 70.81 114 ASN A N 1
ATOM 913 C CA . ASN A 1 114 ? 1.252 37.815 10.126 1.00 70.81 114 ASN A CA 1
ATOM 914 C C . ASN A 1 114 ? 1.481 36.343 10.476 1.00 70.81 114 ASN A C 1
ATOM 916 O O . ASN A 1 114 ? 2.250 35.661 9.803 1.00 70.81 114 ASN A O 1
ATOM 920 N N . LYS A 1 115 ? 0.845 35.876 11.556 1.00 70.62 115 LYS A N 1
ATOM 921 C CA . LYS A 1 115 ? 1.025 34.528 12.118 1.00 70.62 115 LYS A CA 1
ATOM 922 C C . LYS A 1 115 ? 0.802 33.439 11.069 1.00 70.62 115 LYS A C 1
ATOM 924 O O . LYS A 1 115 ? 1.412 32.381 11.134 1.00 70.62 115 LYS A O 1
ATOM 929 N N . THR A 1 116 ? -0.022 33.733 10.064 1.00 65.56 116 THR A N 1
ATOM 930 C CA . THR A 1 116 ? -0.248 32.871 8.900 1.00 65.56 116 THR A CA 1
ATOM 931 C C . THR A 1 116 ? 1.015 32.716 8.050 1.00 65.56 116 THR A C 1
ATOM 933 O O . THR A 1 116 ? 1.339 31.609 7.640 1.00 65.56 116 THR A O 1
ATOM 936 N N . LEU A 1 117 ? 1.761 33.801 7.809 1.00 69.81 117 LEU A N 1
ATOM 937 C CA . LEU A 1 117 ? 3.034 33.751 7.084 1.00 69.81 117 LEU A CA 1
ATOM 938 C C . LEU A 1 117 ? 4.123 33.052 7.902 1.00 69.81 117 LEU A C 1
ATOM 940 O O . LEU A 1 117 ? 4.884 32.275 7.338 1.00 69.81 117 LEU A O 1
ATOM 944 N N . GLU A 1 118 ? 4.178 33.270 9.219 1.00 70.12 118 GLU A N 1
ATOM 945 C CA . GLU A 1 118 ? 5.111 32.539 10.091 1.00 70.12 118 GLU A CA 1
ATOM 946 C C . GLU A 1 118 ? 4.834 31.033 10.088 1.00 70.12 118 GLU A C 1
ATOM 948 O O . GLU A 1 118 ? 5.769 30.241 9.985 1.00 70.12 118 GLU A O 1
ATOM 953 N N . LEU A 1 119 ? 3.559 30.636 10.131 1.00 66.25 119 LEU A N 1
ATOM 954 C CA . LEU A 1 119 ? 3.157 29.235 10.046 1.00 66.25 119 LEU A CA 1
ATOM 955 C C . LEU A 1 119 ? 3.521 28.627 8.688 1.00 66.25 119 LEU A C 1
ATOM 957 O O . LEU A 1 119 ? 4.073 27.534 8.646 1.00 66.25 119 LEU A O 1
ATOM 961 N N . LEU A 1 120 ? 3.279 29.340 7.584 1.00 67.88 120 LEU A N 1
ATOM 962 C CA . LEU A 1 120 ? 3.654 28.874 6.245 1.00 67.88 120 LEU A CA 1
ATOM 963 C C . LEU A 1 120 ? 5.172 28.713 6.095 1.00 67.88 120 LEU A C 1
ATOM 965 O O . LEU A 1 120 ? 5.621 27.717 5.538 1.00 67.88 120 LEU A O 1
ATOM 969 N N . VAL A 1 121 ? 5.963 29.645 6.635 1.00 72.62 121 VAL A N 1
ATOM 970 C CA . VAL A 1 121 ? 7.432 29.549 6.650 1.00 72.62 121 VAL A CA 1
ATOM 971 C C . VAL A 1 121 ? 7.900 28.393 7.535 1.00 72.62 121 VAL A C 1
ATOM 973 O O . VAL A 1 121 ? 8.809 27.664 7.151 1.00 72.62 121 VAL A O 1
ATOM 976 N N . PHE A 1 122 ? 7.279 28.177 8.696 1.00 71.50 122 PHE A N 1
ATOM 977 C CA . PHE A 1 122 ? 7.594 27.046 9.567 1.00 71.50 122 PHE A CA 1
ATOM 978 C C . PHE A 1 122 ? 7.276 25.703 8.898 1.00 71.50 122 PHE A C 1
ATOM 980 O O . PHE A 1 122 ? 8.112 24.802 8.919 1.00 71.50 122 PHE A O 1
ATOM 987 N N . LEU A 1 123 ? 6.107 25.578 8.267 1.00 70.44 123 LEU A N 1
ATOM 988 C CA . LEU A 1 123 ? 5.717 24.377 7.527 1.00 70.44 123 LEU A CA 1
ATOM 989 C C . LEU A 1 123 ? 6.655 24.124 6.338 1.00 70.44 123 LEU A C 1
ATOM 991 O O . LEU A 1 123 ? 7.102 22.995 6.156 1.00 70.44 123 LEU A O 1
ATOM 995 N N . ALA A 1 124 ? 7.021 25.174 5.593 1.00 67.19 124 ALA A N 1
ATOM 996 C CA . ALA A 1 124 ? 7.962 25.081 4.478 1.00 67.19 124 ALA A CA 1
ATOM 997 C C . ALA A 1 124 ? 9.377 24.676 4.929 1.00 67.19 124 ALA A C 1
ATOM 999 O O . ALA A 1 124 ? 9.992 23.818 4.306 1.00 67.19 124 ALA A O 1
ATOM 1000 N N . ASN A 1 125 ? 9.878 25.243 6.031 1.00 72.69 125 ASN A N 1
ATOM 1001 C CA . ASN A 1 125 ? 11.215 24.942 6.555 1.00 72.69 125 ASN A CA 1
ATOM 1002 C C . ASN A 1 125 ? 11.343 23.524 7.125 1.00 72.69 125 ASN A C 1
ATOM 1004 O O . ASN A 1 125 ? 12.437 22.972 7.128 1.00 72.69 125 ASN A O 1
ATOM 1008 N N . ASN A 1 126 ? 10.255 22.955 7.646 1.00 69.94 126 ASN A N 1
ATOM 1009 C CA . ASN A 1 126 ? 10.255 21.605 8.212 1.00 69.94 126 ASN A CA 1
ATOM 1010 C C . ASN A 1 126 ? 9.823 20.536 7.194 1.00 69.94 126 ASN A C 1
ATOM 1012 O O . ASN A 1 126 ? 9.566 19.406 7.599 1.00 69.94 126 ASN A O 1
ATOM 1016 N N . GLU A 1 127 ? 9.685 20.895 5.907 1.00 65.88 127 GLU A N 1
ATOM 1017 C CA . GLU A 1 127 ? 9.132 20.033 4.843 1.00 65.88 127 GLU A CA 1
ATOM 1018 C C . GLU A 1 127 ? 7.805 19.357 5.249 1.00 65.88 127 GLU A C 1
ATOM 1020 O O . GLU A 1 127 ? 7.440 18.285 4.764 1.00 65.88 127 GLU A O 1
ATOM 1025 N N . MET A 1 128 ? 7.068 19.976 6.176 1.00 69.06 128 MET A N 1
ATOM 1026 C CA . MET A 1 128 ? 5.916 19.355 6.806 1.00 69.06 128 MET A CA 1
ATOM 1027 C C . MET A 1 128 ? 4.716 19.537 5.884 1.00 69.06 128 MET A C 1
ATOM 1029 O O . MET A 1 128 ? 4.313 20.658 5.564 1.00 69.06 128 MET A O 1
ATOM 1033 N N . ASN A 1 129 ? 4.139 18.426 5.432 1.00 73.00 129 ASN A N 1
ATOM 1034 C CA . ASN A 1 129 ? 3.005 18.475 4.521 1.00 73.00 129 ASN A CA 1
ATOM 1035 C C . ASN A 1 129 ? 1.784 19.081 5.244 1.00 73.00 129 ASN A C 1
ATOM 1037 O O . ASN A 1 129 ? 1.481 18.703 6.375 1.00 73.00 129 ASN A O 1
ATOM 1041 N N . ILE A 1 130 ? 1.048 19.988 4.592 1.00 70.81 130 ILE A N 1
ATOM 1042 C CA . ILE A 1 130 ? -0.154 20.631 5.160 1.00 70.81 130 ILE A CA 1
ATOM 1043 C C . ILE A 1 130 ? -1.177 19.585 5.635 1.00 70.81 130 ILE A C 1
ATOM 1045 O O . ILE A 1 130 ? -1.836 19.786 6.651 1.00 70.81 130 ILE A O 1
ATOM 1049 N N . SER A 1 131 ? -1.274 18.438 4.959 1.00 72.25 131 SER A N 1
ATOM 1050 C CA . SER A 1 131 ? -2.126 17.332 5.404 1.00 72.25 131 SER A CA 1
ATOM 1051 C C . SER A 1 131 ? -1.676 16.739 6.745 1.00 72.25 131 SER A C 1
ATOM 1053 O O . SER A 1 131 ? -2.519 16.485 7.595 1.00 72.25 131 SER A O 1
ATOM 1055 N N . GLN A 1 132 ? -0.367 16.602 6.984 1.00 67.62 132 GLN A N 1
ATOM 1056 C CA . GLN A 1 132 ? 0.166 16.125 8.269 1.00 67.62 132 GLN A CA 1
ATOM 1057 C C . GLN A 1 132 ? -0.094 17.129 9.400 1.00 67.62 132 GLN A C 1
ATOM 1059 O O . GLN A 1 132 ? -0.373 16.731 10.528 1.00 67.62 132 GLN A O 1
ATOM 1064 N N . TYR A 1 133 ? -0.042 18.432 9.099 1.00 73.25 133 TYR A N 1
ATOM 1065 C CA . TYR A 1 133 ? -0.416 19.478 10.054 1.00 73.25 133 TYR A CA 1
ATOM 1066 C C . TYR A 1 133 ? -1.892 19.373 10.460 1.00 73.25 133 TYR A C 1
ATOM 1068 O O . TYR A 1 133 ? -2.202 19.404 11.648 1.00 73.25 133 TYR A O 1
ATOM 1076 N N . LEU A 1 134 ? -2.791 19.195 9.488 1.00 74.88 134 LEU A N 1
ATOM 1077 C CA . LEU A 1 134 ? -4.225 19.038 9.746 1.00 74.88 134 LEU A CA 1
ATOM 1078 C C . LEU A 1 134 ? -4.528 17.775 10.566 1.00 74.88 134 LEU A C 1
ATOM 1080 O O . LEU A 1 134 ? -5.327 17.833 11.499 1.00 74.88 134 LEU A O 1
ATOM 1084 N N . ASP A 1 135 ? -3.861 16.657 10.270 1.00 73.31 135 ASP A N 1
ATOM 1085 C CA . ASP A 1 135 ? -4.004 15.420 11.046 1.00 73.31 135 ASP A CA 1
ATOM 1086 C C . ASP A 1 135 ? -3.537 15.612 12.503 1.00 73.31 135 ASP A C 1
ATOM 1088 O O . ASP A 1 135 ? -4.222 15.192 13.440 1.00 73.31 135 ASP A O 1
ATOM 1092 N N . MET A 1 136 ? -2.423 16.323 12.711 1.00 75.19 136 MET A N 1
ATOM 1093 C CA . MET A 1 136 ? -1.907 16.656 14.043 1.00 75.19 136 MET A CA 1
ATOM 1094 C C . MET A 1 136 ? -2.835 17.612 14.813 1.00 75.19 136 MET A C 1
ATOM 1096 O O . MET A 1 136 ? -3.017 17.456 16.022 1.00 75.19 136 MET A O 1
ATOM 1100 N N . GLU A 1 137 ? -3.455 18.587 14.142 1.00 74.31 137 GLU A N 1
ATOM 1101 C CA . GLU A 1 137 ? -4.462 19.458 14.763 1.00 74.31 137 GLU A CA 1
ATOM 1102 C C . GLU A 1 137 ? -5.694 18.665 15.211 1.00 74.31 137 GLU A C 1
ATOM 1104 O O . GLU A 1 137 ? -6.192 18.871 16.320 1.00 74.31 137 GLU A O 1
ATOM 1109 N N . ILE A 1 138 ? -6.164 17.723 14.390 1.00 73.56 138 ILE A N 1
ATOM 1110 C CA . ILE A 1 138 ? -7.290 16.848 14.736 1.00 73.56 138 ILE A CA 1
ATOM 1111 C C . ILE A 1 138 ? -6.946 15.994 15.967 1.00 73.56 138 ILE A C 1
ATOM 1113 O O . ILE A 1 138 ? -7.755 15.897 16.893 1.00 73.56 138 ILE A O 1
ATOM 1117 N N . GLU A 1 139 ? -5.743 15.420 16.022 1.00 78.62 139 GLU A N 1
ATOM 1118 C CA . GLU A 1 139 ? -5.265 14.664 17.186 1.00 78.62 139 GLU A CA 1
ATOM 1119 C C . GLU A 1 139 ? -5.210 15.535 18.453 1.00 78.62 139 GLU A C 1
ATOM 1121 O O . GLU A 1 139 ? -5.673 15.128 19.525 1.00 78.62 139 GLU A O 1
ATOM 1126 N N . LEU A 1 140 ? -4.721 16.772 18.331 1.00 74.12 140 LEU A N 1
ATOM 1127 C CA . LEU A 1 140 ? -4.686 17.735 19.429 1.00 74.12 140 LEU A CA 1
ATOM 1128 C C . LEU A 1 140 ? -6.099 18.058 19.945 1.00 74.12 140 LEU A C 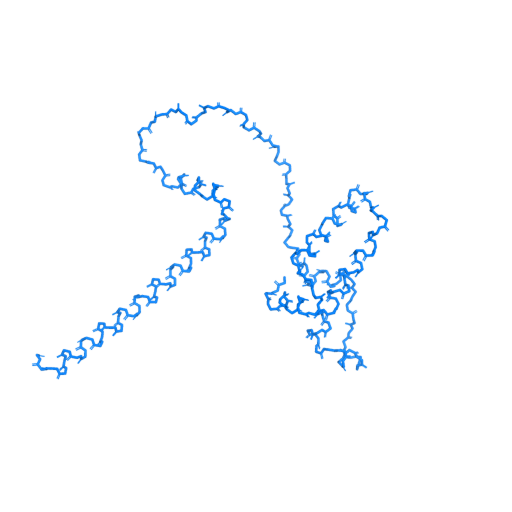1
ATOM 1130 O O . LEU A 1 140 ? -6.315 18.112 21.158 1.00 74.12 140 LEU A O 1
ATOM 1134 N N . VAL A 1 141 ? -7.078 18.212 19.047 1.00 77.69 141 VAL A N 1
ATOM 1135 C CA . VAL A 1 141 ? -8.488 18.420 19.410 1.00 77.69 141 VAL A CA 1
ATOM 1136 C C . VAL A 1 141 ? -9.049 17.216 20.170 1.00 77.69 141 VAL A C 1
ATOM 1138 O O . VAL A 1 141 ? -9.677 17.407 21.215 1.00 77.69 141 VAL A O 1
ATOM 1141 N N . TYR A 1 142 ? -8.788 15.985 19.720 1.00 81.25 142 TYR A N 1
ATOM 1142 C CA . TYR A 1 142 ? -9.209 14.782 20.449 1.00 81.25 142 TYR A CA 1
ATOM 1143 C C . TYR A 1 142 ? -8.612 14.727 21.858 1.00 81.25 142 TYR A C 1
ATOM 1145 O O . TYR A 1 142 ? -9.339 14.500 22.827 1.00 81.25 142 TYR A O 1
ATOM 1153 N N . LYS A 1 143 ? -7.323 15.043 21.999 1.00 82.31 143 LYS A N 1
ATOM 1154 C CA . LYS A 1 143 ? -6.639 15.070 23.297 1.00 82.31 143 LYS A CA 1
ATOM 1155 C C . LYS A 1 143 ? -7.215 16.124 24.244 1.00 82.31 143 LYS A C 1
ATOM 1157 O O . LYS A 1 143 ? -7.350 15.884 25.444 1.00 82.31 143 LYS A O 1
ATOM 1162 N N . ILE A 1 144 ? -7.607 17.288 23.723 1.00 80.25 144 ILE A N 1
ATOM 1163 C CA . ILE A 1 144 ? -8.304 18.317 24.507 1.00 80.25 144 ILE A CA 1
ATOM 1164 C C . ILE A 1 144 ? -9.671 17.803 24.976 1.00 80.25 144 ILE A C 1
ATOM 1166 O O . ILE A 1 144 ? -10.024 17.994 26.142 1.00 80.25 144 ILE A O 1
ATOM 1170 N N . ILE A 1 145 ? -10.434 17.133 24.107 1.00 83.25 145 ILE A N 1
ATOM 1171 C CA . ILE A 1 145 ? -11.741 16.557 24.458 1.00 83.25 145 ILE A CA 1
ATOM 1172 C C . ILE A 1 145 ? -11.595 15.517 25.576 1.00 83.25 145 ILE A C 1
ATOM 1174 O O . ILE A 1 145 ? -12.364 15.551 26.542 1.00 83.25 145 ILE A O 1
ATOM 1178 N N . GLU A 1 146 ? -10.599 14.635 25.485 1.00 86.19 146 GLU A N 1
ATOM 1179 C CA . GLU A 1 146 ? -10.296 13.644 26.523 1.00 86.19 146 GLU A CA 1
ATOM 1180 C C . GLU A 1 146 ? -9.960 14.308 27.860 1.00 86.19 146 GLU A C 1
ATOM 1182 O O . GLU A 1 146 ? -10.600 14.013 28.871 1.00 86.19 146 GLU A O 1
ATOM 1187 N N . LEU A 1 147 ? -9.048 15.285 27.863 1.00 84.12 147 LEU A N 1
ATOM 1188 C CA . LEU A 1 147 ? -8.671 16.022 29.072 1.00 84.12 147 LEU A CA 1
ATOM 1189 C C . LEU A 1 147 ? -9.860 16.754 29.708 1.00 84.12 147 LEU A C 1
ATOM 1191 O O . LEU A 1 147 ? -9.990 16.808 30.934 1.00 84.12 147 LEU A O 1
ATOM 1195 N N . VAL A 1 148 ? -10.759 17.317 28.897 1.00 85.88 148 VAL A N 1
ATOM 1196 C CA . VAL A 1 148 ? -11.991 17.949 29.390 1.00 85.88 148 VAL A CA 1
ATOM 1197 C C . VAL A 1 148 ? -12.935 16.908 29.995 1.00 85.88 148 VAL A C 1
ATOM 1199 O O . VAL A 1 148 ? -13.553 17.167 31.033 1.00 85.88 148 VAL A O 1
ATOM 1202 N N . ALA A 1 149 ? -13.057 15.730 29.383 1.00 85.88 149 ALA A N 1
ATOM 1203 C CA . ALA A 1 149 ? -13.879 14.644 29.904 1.00 85.88 149 ALA A CA 1
ATOM 1204 C C . ALA A 1 149 ? -13.334 14.101 31.237 1.00 85.88 149 ALA A C 1
ATOM 1206 O O . ALA A 1 149 ? -14.113 13.880 32.169 1.00 85.88 149 ALA A O 1
ATOM 1207 N N . GLU A 1 150 ? -12.016 13.941 31.356 1.00 88.06 150 GLU A N 1
ATOM 1208 C CA . GLU A 1 150 ? -11.342 13.542 32.595 1.00 88.06 150 GLU A CA 1
ATOM 1209 C C . GLU A 1 150 ? -11.527 14.579 33.699 1.00 88.06 150 GLU A C 1
ATOM 1211 O O . GLU A 1 150 ? -11.995 14.235 34.786 1.00 88.06 150 GLU A O 1
ATOM 1216 N N . LYS A 1 151 ? -11.294 15.866 33.409 1.00 86.94 151 LYS A N 1
ATOM 1217 C CA . LYS A 1 151 ? -11.535 16.944 34.380 1.00 86.94 151 LYS A CA 1
ATOM 1218 C C . LYS A 1 151 ? -12.985 16.977 34.861 1.00 86.94 151 LYS A C 1
ATOM 1220 O O . LYS A 1 151 ? -13.225 17.082 36.061 1.00 86.94 151 LYS A O 1
ATOM 1225 N N . LYS A 1 152 ? -13.962 16.801 33.963 1.00 82.88 152 LYS A N 1
ATOM 1226 C CA . LYS A 1 152 ? -15.384 16.714 34.345 1.00 82.88 152 LYS A CA 1
ATOM 1227 C C . LYS A 1 152 ? -15.689 15.491 35.214 1.00 82.88 152 LYS A C 1
ATOM 1229 O O . LYS A 1 152 ? -16.537 15.577 36.104 1.00 82.88 152 LYS A O 1
ATOM 1234 N N . LYS A 1 153 ? -15.042 14.345 34.973 1.00 84.44 153 LYS A N 1
ATOM 1235 C CA . LYS A 1 153 ? -15.174 13.158 35.838 1.00 84.44 153 LYS A CA 1
ATOM 1236 C C . LYS A 1 153 ? -14.582 13.425 37.219 1.00 84.44 153 LYS A C 1
ATOM 1238 O O . LYS A 1 153 ? -15.262 13.177 38.214 1.00 84.44 153 LYS A O 1
ATOM 1243 N N . GLU A 1 154 ? -13.384 13.996 37.286 1.00 84.44 154 GLU A N 1
ATOM 1244 C CA . GLU A 1 154 ? -12.746 14.358 38.551 1.00 84.44 154 GLU A CA 1
ATOM 1245 C C . GLU A 1 154 ? -13.565 15.366 39.362 1.00 84.44 154 GLU A C 1
ATOM 1247 O O . GLU A 1 154 ? -13.700 15.214 40.575 1.00 84.44 154 GLU A O 1
ATOM 1252 N N . GLU A 1 155 ? -14.126 16.392 38.721 1.00 81.12 155 GLU A N 1
ATOM 1253 C CA . GLU A 1 155 ? -14.985 17.375 39.387 1.00 81.12 155 GLU A CA 1
ATOM 1254 C C . GLU A 1 155 ? -16.244 16.723 39.960 1.00 81.12 155 GLU A C 1
ATOM 1256 O O . GLU A 1 155 ? -16.571 16.949 41.125 1.00 81.12 155 GLU A O 1
ATOM 1261 N N . ARG A 1 156 ? -16.897 15.832 39.202 1.00 80.25 156 ARG A N 1
ATOM 1262 C CA . ARG A 1 156 ? -18.057 15.064 39.686 1.00 80.25 156 ARG A CA 1
ATOM 1263 C C . ARG A 1 156 ? -17.701 14.148 40.852 1.00 80.25 156 ARG A C 1
ATOM 1265 O O . ARG A 1 156 ? -18.502 13.985 41.771 1.00 80.25 156 ARG A O 1
ATOM 1272 N N . GLU A 1 157 ? -16.523 13.532 40.845 1.00 81.06 157 GLU A N 1
ATOM 1273 C CA . GLU A 1 157 ? -16.058 12.718 41.971 1.00 81.06 157 GLU A CA 1
ATOM 1274 C C . GLU A 1 157 ? -15.731 13.562 43.202 1.00 81.06 157 GLU A C 1
ATOM 1276 O O . GLU A 1 157 ? -16.120 13.198 44.315 1.00 81.06 157 GLU A O 1
ATOM 1281 N N . LYS A 1 158 ? -15.073 14.712 43.019 1.00 82.06 158 LYS A N 1
ATOM 1282 C CA . LYS A 1 158 ? -14.804 15.684 44.087 1.00 82.06 158 LYS A CA 1
ATOM 1283 C C . LYS A 1 158 ? -16.116 16.213 44.678 1.00 82.06 158 LYS A C 1
ATOM 1285 O O . LYS A 1 158 ? -16.242 16.277 45.899 1.00 82.06 158 LYS A O 1
ATOM 1290 N N . GLU A 1 159 ? -17.122 16.494 43.853 1.00 75.94 159 GLU A N 1
ATOM 1291 C CA . GLU A 1 159 ? -18.453 16.927 44.288 1.00 75.94 159 GLU A CA 1
ATOM 1292 C C . GLU A 1 159 ? -19.210 15.818 45.040 1.00 75.94 159 GLU A C 1
ATOM 1294 O O . GLU A 1 159 ? -19.753 16.061 46.117 1.00 75.94 159 GLU A O 1
ATOM 1299 N N . LYS A 1 160 ? -19.179 14.569 44.551 1.00 76.50 160 LYS A N 1
ATOM 1300 C CA . LYS A 1 160 ? -19.741 13.406 45.265 1.00 76.50 160 LYS A CA 1
ATOM 1301 C C . LYS A 1 160 ? -19.063 13.177 46.618 1.00 76.50 160 LYS A C 1
ATOM 1303 O O . LYS A 1 160 ? -19.739 12.856 47.592 1.00 76.50 160 LYS A O 1
ATOM 1308 N N . ARG A 1 161 ? -17.738 13.347 46.700 1.00 75.00 161 ARG A N 1
ATOM 1309 C CA . ARG A 1 161 ? -16.978 13.241 47.958 1.00 75.00 161 ARG A CA 1
ATOM 1310 C C . ARG A 1 161 ? -17.313 14.377 48.927 1.00 75.00 161 ARG A C 1
ATOM 1312 O O . ARG A 1 161 ? -17.402 14.114 50.121 1.00 75.00 161 ARG A O 1
ATOM 1319 N N . ARG A 1 162 ? -17.547 15.600 48.434 1.00 73.00 162 ARG A N 1
ATOM 1320 C CA . ARG A 1 162 ? -18.019 16.740 49.244 1.00 73.00 162 ARG A CA 1
ATOM 1321 C C . ARG A 1 162 ? -19.434 16.502 49.786 1.00 73.00 162 ARG A C 1
ATOM 1323 O O . ARG A 1 162 ? -19.620 16.593 50.991 1.00 73.00 162 ARG A O 1
ATOM 1330 N N . LYS A 1 163 ? -20.374 16.050 48.944 1.00 70.19 163 LYS A N 1
ATOM 1331 C CA . LYS A 1 163 ? -21.751 15.693 49.354 1.00 70.19 163 LYS A CA 1
ATOM 1332 C C . LYS A 1 163 ? -21.805 14.552 50.382 1.00 70.19 163 LYS A C 1
ATOM 1334 O O . LYS A 1 163 ? -22.675 14.542 51.240 1.00 70.19 163 LYS A O 1
ATOM 1339 N N . ARG A 1 164 ? -20.868 13.595 50.330 1.00 65.75 164 ARG A N 1
ATOM 1340 C CA . ARG A 1 164 ? -20.762 12.494 51.315 1.00 65.75 164 ARG A CA 1
ATOM 1341 C C . ARG A 1 164 ? -20.124 12.899 52.647 1.00 65.75 164 ARG A C 1
ATOM 1343 O O . ARG A 1 164 ? -20.298 12.177 53.620 1.00 65.75 164 ARG A O 1
ATOM 1350 N N . LYS A 1 165 ? -19.372 14.003 52.695 1.00 66.75 165 LYS A N 1
ATOM 1351 C CA . LYS A 1 165 ? -18.708 14.488 53.917 1.00 66.75 165 LYS A CA 1
ATOM 1352 C C . LYS A 1 165 ? -19.554 15.471 54.737 1.00 66.75 165 LYS A C 1
ATOM 1354 O O . LYS A 1 165 ? -19.053 15.957 55.741 1.00 66.75 165 LYS A O 1
ATOM 1359 N N . GLY A 1 166 ? -20.811 15.716 54.357 1.00 56.38 166 GLY A N 1
ATOM 1360 C CA . GLY A 1 166 ? -21.752 16.493 55.168 1.00 56.38 166 GLY A CA 1
ATOM 1361 C C . GLY A 1 166 ? -21.343 17.955 55.362 1.00 56.38 166 GLY A C 1
ATOM 1362 O O . GLY A 1 166 ? -21.191 18.397 56.496 1.00 56.38 166 GLY A O 1
ATOM 1363 N N . MET A 1 167 ? -21.167 18.688 54.260 1.00 50.25 167 MET A N 1
ATOM 1364 C CA . MET A 1 167 ? -21.528 20.112 54.213 1.00 50.25 167 MET A CA 1
ATOM 1365 C C . MET A 1 167 ? -22.865 20.239 53.500 1.00 50.25 167 MET A C 1
ATOM 1367 O O . MET A 1 167 ? -23.041 19.505 52.497 1.00 50.25 167 MET A O 1
#

Solvent-accessible surface area (backbone atoms only — not comparable to full-atom values): 10122 Å² total; per-residue (Å²): 110,56,71,71,58,44,54,49,36,26,73,75,66,75,45,60,55,69,60,54,50,50,53,51,51,52,51,53,50,27,52,74,69,70,57,68,57,96,57,48,65,60,57,52,48,55,52,42,51,53,50,47,56,44,48,41,54,73,71,64,30,70,78,43,46,77,65,72,77,52,86,81,76,50,66,73,50,48,45,56,71,47,59,56,74,74,65,71,71,71,79,65,82,67,70,80,77,72,77,83,59,86,76,75,94,74,70,92,73,96,62,84,76,56,62,67,58,54,48,52,50,52,32,61,74,64,73,49,52,68,68,59,52,52,53,50,50,53,52,52,52,53,52,50,52,51,52,51,52,50,52,53,48,53,50,54,50,53,49,53,53,46,60,72,66,71,114